Protein AF-A0A2T5EJW9-F1 (afdb_monomer_lite)

pLDDT: mean 91.22, std 13.28, range [33.03, 98.19]

Organism: Vibrio splendidus (NCBI:txid29497)

Secondary structure (DSSP, 8-state):
-------HHHHHHHHHHHHHHBS--TT-SSHHHHHHHHHHHHHHTPPPS--BPTT-TTS-HHHHHHHHHHHHHHHHHHHHHHHHHHHHHHHHHHHTT-S-S-GGG--HHHHHHHHHHHHHHHT--

Structure (mmCIF, N/CA/C/O backbone):
data_AF-A0A2T5EJW9-F1
#
_entry.id   AF-A0A2T5EJW9-F1
#
loop_
_atom_site.group_PDB
_atom_site.id
_atom_site.type_symbol
_atom_site.label_atom_id
_atom_site.label_alt_id
_atom_site.label_comp_id
_atom_site.label_asym_id
_atom_site.label_entity_id
_atom_site.label_seq_id
_atom_site.pdbx_PDB_ins_code
_atom_site.Cartn_x
_atom_site.Cartn_y
_atom_site.Cartn_z
_atom_site.occupancy
_atom_site.B_iso_or_equiv
_atom_site.auth_seq_id
_atom_site.auth_comp_id
_atom_site.auth_asym_id
_atom_site.auth_atom_id
_atom_site.pdbx_PDB_model_num
ATOM 1 N N . MET A 1 1 ? -15.531 20.190 6.298 1.00 39.72 1 MET A N 1
ATOM 2 C CA . MET A 1 1 ? -14.429 19.210 6.325 1.00 39.72 1 MET A CA 1
ATOM 3 C C . MET A 1 1 ? -13.573 19.463 5.103 1.00 39.72 1 MET A C 1
ATOM 5 O O . MET A 1 1 ? -14.086 19.384 3.995 1.00 39.72 1 MET A O 1
ATOM 9 N N . SER A 1 2 ? -12.333 19.908 5.295 1.00 33.03 2 SER A N 1
ATOM 10 C CA . SER A 1 2 ? -11.392 20.079 4.189 1.00 33.03 2 SER A CA 1
ATOM 11 C C . SER A 1 2 ? -10.862 18.695 3.839 1.00 33.03 2 SER A C 1
ATOM 13 O O . SER A 1 2 ? -10.143 18.120 4.647 1.00 33.03 2 SER A O 1
ATOM 15 N N . LEU A 1 3 ? -11.242 18.155 2.680 1.00 44.16 3 LEU A N 1
ATOM 16 C CA . LEU A 1 3 ? -10.608 16.972 2.099 1.00 44.16 3 LEU A CA 1
ATOM 17 C C . LEU A 1 3 ? -9.167 17.359 1.751 1.00 44.16 3 LEU A C 1
ATOM 19 O O . LEU A 1 3 ? -8.885 17.834 0.654 1.00 44.16 3 LEU A O 1
ATOM 23 N N . THR A 1 4 ? -8.247 17.230 2.703 1.00 50.34 4 THR A N 1
ATOM 24 C CA . THR A 1 4 ? -6.830 17.084 2.381 1.00 50.34 4 THR A CA 1
ATOM 25 C C . THR A 1 4 ? -6.716 15.816 1.550 1.00 50.34 4 THR A C 1
ATOM 27 O O . THR A 1 4 ? -6.678 14.722 2.099 1.00 50.34 4 THR A O 1
ATOM 30 N N . THR A 1 5 ? -6.750 15.945 0.222 1.00 57.88 5 THR A N 1
ATOM 31 C CA . THR A 1 5 ? -6.492 14.838 -0.703 1.00 57.88 5 THR A CA 1
ATOM 32 C C . THR A 1 5 ? -5.111 14.284 -0.389 1.00 57.88 5 THR A C 1
ATOM 34 O O . THR A 1 5 ? -4.105 14.894 -0.763 1.00 57.88 5 THR A O 1
ATOM 37 N N . LYS A 1 6 ? -5.060 13.163 0.339 1.00 67.62 6 LYS A N 1
ATOM 38 C CA . LYS A 1 6 ? -3.811 12.442 0.560 1.00 67.62 6 LYS A CA 1
ATOM 39 C C . LYS A 1 6 ? -3.274 11.970 -0.798 1.00 67.62 6 LYS A C 1
ATOM 41 O O . LYS A 1 6 ? -4.061 11.683 -1.707 1.00 67.62 6 LYS A O 1
ATOM 46 N N . PRO A 1 7 ? -1.947 11.922 -0.987 1.00 85.12 7 PRO A N 1
ATOM 47 C CA . PRO A 1 7 ? -1.355 11.357 -2.191 1.00 85.12 7 PRO A CA 1
ATOM 48 C C . PRO A 1 7 ? -1.906 9.954 -2.471 1.00 85.12 7 PRO A C 1
ATOM 50 O O . PRO A 1 7 ? -1.999 9.129 -1.567 1.00 85.12 7 PRO A O 1
ATOM 53 N N . LYS A 1 8 ? -2.216 9.642 -3.735 1.00 91.62 8 LYS A N 1
ATOM 54 C CA . LYS A 1 8 ? -2.866 8.367 -4.094 1.00 91.62 8 LYS A CA 1
ATOM 55 C C . LYS A 1 8 ? -2.076 7.122 -3.667 1.00 91.62 8 LYS A C 1
ATOM 57 O O . LYS A 1 8 ? -2.670 6.098 -3.359 1.00 91.62 8 LYS A O 1
ATOM 62 N N . LEU A 1 9 ? -0.744 7.206 -3.634 1.00 94.00 9 LEU A N 1
ATOM 63 C CA . LEU A 1 9 ? 0.114 6.116 -3.151 1.00 94.00 9 LEU A CA 1
ATOM 64 C C . LEU A 1 9 ? -0.060 5.850 -1.658 1.00 94.00 9 LEU A C 1
ATOM 66 O O . LEU A 1 9 ? -0.003 4.701 -1.242 1.00 94.00 9 LEU A O 1
ATOM 70 N N . GLU A 1 10 ? -0.262 6.904 -0.872 1.00 95.44 10 GLU A N 1
ATOM 71 C CA . GLU A 1 10 ? -0.511 6.787 0.560 1.00 95.44 10 GLU A CA 1
ATOM 72 C C . GLU A 1 10 ? -1.876 6.138 0.789 1.00 95.44 10 GLU A C 1
ATOM 74 O O . GLU A 1 10 ? -1.962 5.137 1.488 1.00 95.44 10 GLU A O 1
ATOM 79 N N . GLU A 1 11 ? -2.914 6.612 0.092 1.00 95.81 11 GLU A N 1
ATOM 80 C CA . GLU A 1 11 ? -4.251 6.005 0.123 1.00 95.81 11 GLU A CA 1
ATOM 81 C C . GLU A 1 11 ? -4.209 4.501 -0.204 1.00 95.81 11 GLU A C 1
ATOM 83 O O . GLU A 1 11 ? -4.794 3.695 0.514 1.00 95.81 11 GLU A O 1
ATOM 88 N N . LEU A 1 12 ? -3.475 4.108 -1.254 1.00 96.62 12 LEU A N 1
ATOM 89 C CA . LEU A 1 12 ? -3.308 2.703 -1.639 1.00 96.62 12 LEU A CA 1
ATOM 90 C C . LEU A 1 12 ? -2.563 1.885 -0.579 1.00 96.62 12 LEU A C 1
ATOM 92 O O . LEU A 1 12 ? -2.946 0.747 -0.318 1.00 96.62 12 LEU A O 1
ATOM 96 N N . ALA A 1 13 ? -1.508 2.446 0.013 1.00 98.12 13 ALA A N 1
ATOM 97 C CA . ALA A 1 13 ? -0.722 1.759 1.030 1.00 98.12 13 ALA A CA 1
ATOM 98 C C . ALA A 1 13 ? -1.550 1.492 2.292 1.00 98.12 13 ALA A C 1
ATOM 100 O O . ALA A 1 13 ? -1.593 0.356 2.760 1.00 98.12 13 ALA A O 1
ATOM 101 N N . TYR A 1 14 ? -2.275 2.503 2.777 1.00 98.19 14 TYR A N 1
ATOM 102 C CA . TYR A 1 14 ? -3.185 2.344 3.909 1.00 98.19 14 TYR A CA 1
ATOM 103 C C . TYR A 1 14 ? -4.332 1.395 3.577 1.00 98.19 14 TYR A C 1
ATOM 105 O O . TYR A 1 14 ? -4.549 0.456 4.326 1.00 98.19 14 TYR A O 1
ATOM 113 N N . ALA A 1 15 ? -5.000 1.54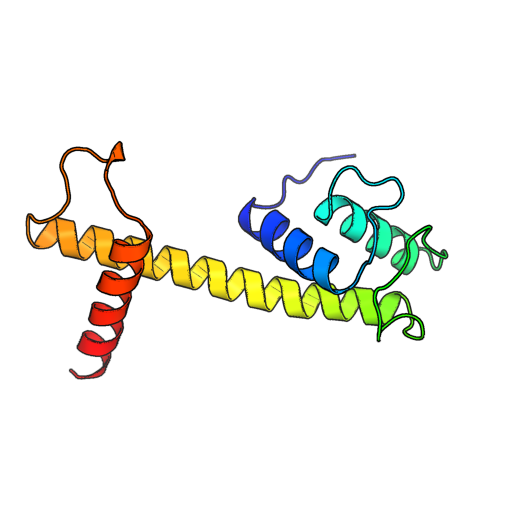5 2.427 1.00 97.69 15 ALA A N 1
ATOM 114 C CA . ALA A 1 15 ? -6.055 0.617 2.014 1.00 97.69 15 ALA A CA 1
ATOM 115 C C . ALA A 1 15 ? -5.579 -0.847 2.023 1.00 97.69 15 ALA A C 1
ATOM 117 O O . ALA A 1 15 ? -6.285 -1.730 2.510 1.00 97.69 15 ALA A O 1
ATOM 118 N N . GLN A 1 16 ? -4.376 -1.101 1.501 1.00 97.75 16 GLN A N 1
ATOM 119 C CA . GLN A 1 16 ? -3.801 -2.440 1.458 1.00 97.75 16 GLN A CA 1
ATOM 120 C C . GLN A 1 16 ? -3.442 -2.962 2.851 1.00 97.75 16 GLN A C 1
ATOM 122 O O . GLN A 1 16 ? -3.708 -4.128 3.132 1.00 97.75 16 GLN A O 1
ATOM 127 N N . ALA A 1 17 ? -2.841 -2.135 3.709 1.00 98.06 17 ALA A N 1
ATOM 128 C CA . ALA A 1 17 ? -2.531 -2.514 5.083 1.00 98.06 17 ALA A CA 1
ATOM 129 C C . ALA A 1 17 ? -3.816 -2.844 5.854 1.00 98.06 17 ALA A C 1
ATOM 131 O O . ALA A 1 17 ? -3.936 -3.915 6.436 1.00 98.06 17 ALA A O 1
ATOM 132 N N . THR A 1 18 ? -4.833 -1.988 5.775 1.00 98.00 18 THR A N 1
ATOM 133 C CA . THR A 1 18 ? -6.115 -2.178 6.466 1.00 98.00 18 THR A CA 1
ATOM 134 C C . THR A 1 18 ? -6.808 -3.478 6.083 1.00 98.00 18 THR A C 1
ATOM 136 O O . THR A 1 18 ? -7.290 -4.186 6.963 1.00 98.00 18 THR A O 1
ATOM 139 N N . ALA A 1 19 ? -6.801 -3.839 4.798 1.00 97.06 19 ALA A N 1
ATOM 140 C CA . ALA A 1 19 ? -7.395 -5.087 4.320 1.00 97.06 19 ALA A CA 1
ATOM 141 C C . ALA A 1 19 ? -6.730 -6.357 4.898 1.00 97.06 19 ALA A C 1
ATOM 143 O O . ALA A 1 19 ? -7.315 -7.436 4.823 1.00 97.06 19 ALA A O 1
ATOM 144 N N . GLN A 1 20 ? -5.519 -6.255 5.463 1.00 96.25 20 GLN A N 1
ATOM 145 C CA . GLN A 1 20 ? -4.844 -7.373 6.138 1.00 96.25 20 GLN A CA 1
ATOM 146 C C . GLN A 1 20 ? -5.288 -7.548 7.594 1.00 96.25 20 GLN A C 1
ATOM 148 O O . GLN A 1 20 ? -5.178 -8.646 8.135 1.00 96.25 20 GLN A O 1
ATOM 153 N N . TYR A 1 21 ? -5.786 -6.482 8.223 1.00 97.12 21 TYR A N 1
ATOM 154 C CA . TYR A 1 21 ? -6.141 -6.468 9.643 1.00 97.12 21 TYR A CA 1
ATOM 155 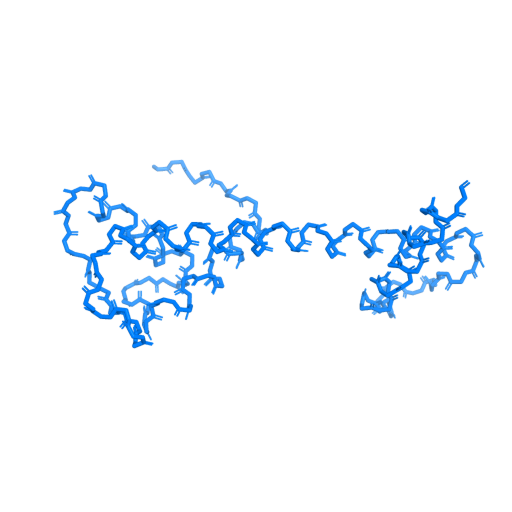C C . TYR A 1 21 ? -7.649 -6.477 9.885 1.00 97.12 21 TYR A C 1
ATOM 157 O O . TYR A 1 21 ? -8.091 -6.975 10.917 1.00 97.12 21 TYR A O 1
ATOM 165 N N . LEU A 1 22 ? -8.446 -5.967 8.944 1.00 96.94 22 LEU A N 1
ATOM 166 C CA . LEU A 1 22 ? -9.903 -5.925 9.037 1.00 96.94 22 LEU A CA 1
ATOM 167 C C . LEU A 1 22 ? -10.549 -6.941 8.096 1.00 96.94 22 LEU A C 1
ATOM 169 O O . LEU A 1 22 ? -10.167 -7.069 6.934 1.00 96.94 22 LEU A O 1
ATOM 173 N N . SER A 1 23 ? -11.555 -7.645 8.603 1.00 95.38 23 SER A N 1
ATOM 174 C CA . SER A 1 23 ? -12.299 -8.666 7.858 1.00 95.38 23 SER A CA 1
ATOM 175 C C . SER A 1 23 ? -13.402 -8.100 6.965 1.00 95.38 23 SER A C 1
ATOM 177 O O . SER A 1 23 ? -13.793 -8.737 5.986 1.00 95.38 23 SER A O 1
ATOM 179 N N . GLU A 1 24 ? -13.864 -6.883 7.250 1.00 93.88 24 GLU A N 1
ATOM 180 C CA . GLU A 1 24 ? -14.927 -6.207 6.513 1.00 93.88 24 GLU A CA 1
ATOM 181 C C . GLU A 1 24 ? -14.775 -4.683 6.555 1.00 93.88 24 GLU A C 1
ATOM 183 O O . GLU A 1 24 ? -14.028 -4.133 7.363 1.00 93.88 24 GLU A O 1
ATOM 188 N N . LEU A 1 25 ? -15.502 -4.002 5.668 1.00 93.25 25 LEU A N 1
ATOM 189 C CA . LEU A 1 25 ? -15.490 -2.542 5.541 1.00 93.25 25 LEU A CA 1
ATOM 190 C C . LEU A 1 25 ? -16.416 -1.824 6.537 1.00 93.25 25 LEU A C 1
ATOM 192 O O . LEU A 1 25 ? -16.346 -0.600 6.652 1.00 93.25 25 LEU A O 1
ATOM 196 N N . GLY A 1 26 ? -17.321 -2.549 7.202 1.00 89.69 26 GLY A N 1
ATOM 197 C CA . GLY A 1 26 ? -18.424 -1.944 7.950 1.00 89.69 26 GLY A CA 1
ATOM 198 C C . GLY A 1 26 ? -19.261 -1.033 7.045 1.00 89.69 26 GLY A C 1
ATOM 199 O O . GLY A 1 26 ? -19.714 -1.445 5.974 1.00 89.69 26 GLY A O 1
ATOM 200 N N . SER A 1 27 ? -19.431 0.229 7.449 1.00 89.38 27 SER A N 1
ATOM 201 C CA . SER A 1 27 ? -20.131 1.258 6.666 1.00 89.38 27 SER A CA 1
ATOM 202 C C . SER A 1 27 ? -19.242 2.053 5.698 1.00 89.38 27 SER A C 1
ATOM 204 O O . SER A 1 27 ? -19.727 3.004 5.087 1.00 89.38 27 SER A O 1
ATOM 206 N N . ALA A 1 28 ? -17.947 1.741 5.591 1.00 92.75 28 ALA A N 1
ATOM 207 C CA . ALA A 1 28 ? -17.020 2.491 4.746 1.00 92.75 28 ALA A CA 1
ATOM 208 C C . ALA A 1 28 ? -17.109 2.085 3.263 1.00 92.75 28 ALA A C 1
ATOM 210 O O . ALA A 1 28 ? -17.315 0.919 2.930 1.00 92.75 28 ALA A O 1
ATOM 211 N N . ASP A 1 29 ? -16.864 3.038 2.356 1.00 92.88 29 ASP A N 1
ATOM 212 C CA . ASP A 1 29 ? -16.893 2.782 0.905 1.00 92.88 29 ASP A CA 1
ATOM 213 C C . ASP A 1 29 ? -15.674 1.981 0.409 1.00 92.88 29 ASP A C 1
ATOM 215 O O . ASP A 1 29 ? -15.724 1.328 -0.635 1.00 92.88 29 ASP A O 1
ATOM 219 N N . ASN A 1 30 ? -14.543 2.072 1.114 1.00 95.44 30 ASN A N 1
ATOM 220 C CA . ASN A 1 30 ? -13.295 1.384 0.782 1.00 95.44 30 ASN A CA 1
ATOM 221 C C . ASN A 1 30 ? -12.381 1.251 2.013 1.00 95.44 30 ASN A C 1
ATOM 223 O O . ASN A 1 30 ? -12.617 1.873 3.048 1.00 95.44 30 ASN A O 1
ATOM 227 N N . TRP A 1 31 ? -11.316 0.453 1.886 1.00 97.50 31 TRP A N 1
ATOM 228 C CA . TRP A 1 31 ? -10.418 0.122 2.998 1.00 97.50 31 TRP A CA 1
ATOM 229 C C . TRP A 1 31 ? -9.670 1.323 3.578 1.00 97.50 31 TRP A C 1
ATOM 231 O O . TRP A 1 31 ? -9.434 1.364 4.779 1.00 97.50 31 TRP A O 1
ATOM 241 N N . PHE A 1 32 ? -9.339 2.323 2.759 1.00 96.69 32 PHE A N 1
ATOM 242 C CA . PHE A 1 32 ? -8.725 3.545 3.270 1.00 96.69 32 PHE A CA 1
ATOM 243 C C . PHE A 1 32 ? -9.705 4.330 4.152 1.00 96.69 32 PHE A C 1
ATOM 245 O O . PHE A 1 32 ? -9.339 4.776 5.234 1.00 96.69 32 PHE A O 1
ATOM 252 N N . MET A 1 33 ? -10.970 4.434 3.741 1.00 96.19 33 MET A N 1
ATOM 253 C CA . MET A 1 33 ? -12.006 5.063 4.564 1.00 96.19 33 MET A CA 1
ATOM 254 C C . MET A 1 33 ? -12.321 4.257 5.831 1.00 96.19 33 MET A C 1
ATOM 256 O O . MET A 1 33 ? -12.597 4.855 6.866 1.00 96.19 33 MET A O 1
ATOM 260 N N . ALA A 1 34 ? -12.242 2.922 5.781 1.00 97.38 34 ALA A N 1
ATOM 261 C CA . ALA A 1 34 ? -12.371 2.081 6.974 1.00 97.38 34 ALA A CA 1
ATOM 262 C C . ALA A 1 34 ? -11.247 2.366 7.987 1.00 97.38 34 ALA A C 1
ATOM 264 O O . ALA A 1 34 ? -11.500 2.424 9.188 1.00 97.38 34 ALA A O 1
ATOM 265 N N . TYR A 1 35 ? -10.025 2.618 7.510 1.00 97.19 35 TYR A N 1
ATOM 266 C CA . TYR A 1 35 ? -8.922 3.067 8.360 1.00 97.19 35 TYR A CA 1
ATOM 267 C C . TYR A 1 35 ? -9.146 4.456 8.950 1.00 97.19 35 TYR A C 1
ATOM 269 O O . TYR A 1 35 ? -8.953 4.638 10.148 1.00 97.19 35 TYR A O 1
ATOM 277 N N . GLU A 1 36 ? -9.571 5.433 8.144 1.00 96.31 36 GLU A N 1
ATOM 278 C CA . GLU A 1 36 ? -9.861 6.776 8.662 1.00 96.31 36 GLU A CA 1
ATOM 279 C C . GLU A 1 36 ? -10.949 6.734 9.746 1.00 96.31 36 GLU A C 1
ATOM 281 O O . GLU A 1 36 ? -10.808 7.392 10.776 1.00 96.31 36 GLU A O 1
ATOM 286 N N . TYR A 1 37 ? -11.977 5.902 9.555 1.00 96.94 37 TYR A N 1
ATOM 287 C CA . TYR A 1 37 ? -13.012 5.662 10.559 1.00 96.94 37 TYR A CA 1
ATOM 288 C C . TYR A 1 37 ? -12.459 4.997 11.829 1.00 96.94 37 TYR A C 1
ATOM 290 O O . TYR A 1 37 ? -12.743 5.461 12.932 1.00 96.94 37 TYR A O 1
ATOM 298 N N . LEU A 1 38 ? -11.623 3.960 11.693 1.00 97.25 38 LEU A N 1
ATOM 299 C CA . LEU A 1 38 ? -10.963 3.311 12.829 1.00 97.25 38 LEU A CA 1
ATOM 300 C C . LEU A 1 38 ? -10.151 4.317 13.659 1.00 97.25 38 LEU A C 1
ATOM 302 O O . LEU A 1 38 ? -10.279 4.344 14.881 1.00 97.25 38 LEU A O 1
ATOM 306 N N . ILE A 1 39 ? -9.348 5.161 13.005 1.00 97.56 39 ILE A N 1
ATOM 307 C CA . ILE A 1 39 ? -8.552 6.196 13.680 1.00 97.56 39 ILE A CA 1
ATOM 308 C C . ILE A 1 39 ? -9.455 7.185 14.415 1.00 97.56 39 ILE A C 1
ATOM 310 O O . ILE A 1 39 ? -9.203 7.484 15.580 1.00 97.56 39 ILE A O 1
ATOM 314 N N . GLU A 1 40 ? -10.537 7.642 13.781 1.00 97.06 40 GLU A N 1
ATOM 315 C CA . GLU A 1 40 ? -11.492 8.552 14.415 1.00 97.06 40 GLU A CA 1
ATOM 316 C C . GLU A 1 40 ? -12.121 7.938 15.681 1.00 97.06 40 GLU A C 1
ATOM 318 O O . GLU A 1 40 ? -12.231 8.619 16.704 1.00 97.06 40 GLU A O 1
ATOM 323 N N . CYS A 1 41 ? -12.498 6.656 15.646 1.00 97.19 41 CYS A N 1
ATOM 324 C CA . CYS A 1 41 ? -13.008 5.939 16.818 1.00 97.19 41 CYS A CA 1
ATOM 325 C C . CYS A 1 41 ? -11.947 5.811 17.920 1.00 97.19 41 CYS A C 1
ATOM 327 O O . CYS A 1 41 ? -12.224 6.134 19.077 1.00 97.19 41 CYS A O 1
ATOM 329 N N . VAL A 1 42 ? -10.716 5.423 17.570 1.00 96.94 42 VAL A N 1
ATOM 330 C CA . VAL A 1 42 ? -9.600 5.290 18.523 1.00 96.94 42 VAL A CA 1
ATOM 331 C C . VAL A 1 42 ? -9.277 6.625 19.201 1.00 96.94 42 VAL A C 1
ATOM 333 O O . VAL A 1 42 ? -9.100 6.666 20.419 1.00 96.94 42 VAL A O 1
ATOM 336 N N . GLU A 1 43 ? -9.251 7.732 18.455 1.00 96.44 43 GLU A N 1
ATOM 337 C CA . GLU A 1 43 ? -9.004 9.076 18.998 1.00 96.44 43 GLU A CA 1
ATOM 338 C C . GLU A 1 43 ? -10.097 9.531 19.976 1.00 96.44 43 GLU A C 1
ATOM 340 O O . GLU A 1 43 ? -9.814 10.243 20.944 1.00 96.44 43 GLU A O 1
ATOM 345 N N . LYS A 1 44 ? -11.344 9.106 19.746 1.00 97.00 44 LYS A N 1
ATOM 346 C CA . LYS A 1 44 ? -12.491 9.403 20.617 1.00 97.00 44 LYS A CA 1
ATOM 347 C C . LYS A 1 44 ? -12.654 8.420 21.777 1.00 97.00 44 LYS A C 1
ATOM 349 O O . LYS A 1 44 ? -13.420 8.708 22.697 1.00 97.00 44 LYS A O 1
ATOM 354 N N . GLY A 1 45 ? -11.946 7.291 21.758 1.00 95.75 45 GLY A N 1
ATOM 355 C CA . GLY A 1 45 ? -12.157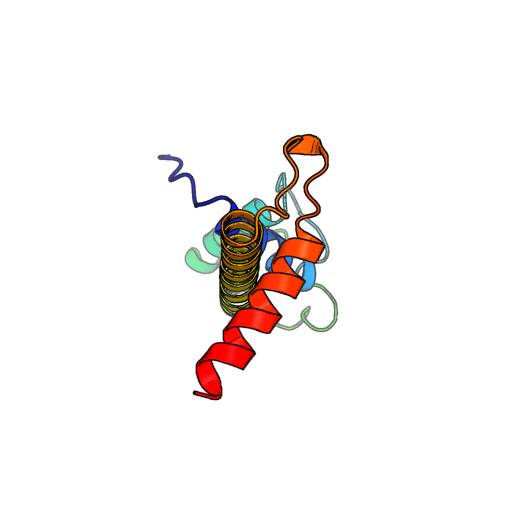 6.190 22.699 1.00 95.75 45 GLY A CA 1
ATOM 356 C C . GLY A 1 45 ? -13.503 5.485 22.498 1.00 95.75 45 GLY A C 1
ATOM 357 O O . GLY A 1 45 ? -14.118 5.051 23.471 1.00 95.75 45 GLY A O 1
ATOM 358 N N . GLU A 1 46 ? -13.981 5.430 21.255 1.00 95.88 46 GLU A N 1
ATOM 359 C CA . GLU A 1 46 ? -15.217 4.760 20.847 1.00 95.88 46 GLU A CA 1
ATOM 360 C C . GLU A 1 46 ? -14.911 3.379 20.253 1.00 95.88 46 GLU A C 1
ATOM 362 O O . GLU A 1 46 ? -13.878 3.185 19.611 1.00 95.88 46 GLU A O 1
ATOM 367 N N . GLU A 1 47 ? -15.828 2.430 20.444 1.00 94.62 47 GLU A N 1
ATOM 368 C CA . GLU A 1 47 ? -15.753 1.116 19.800 1.00 94.62 47 GLU A CA 1
ATOM 369 C C . GLU A 1 47 ? -16.187 1.253 18.329 1.00 94.62 47 GLU A C 1
ATOM 371 O O . GLU A 1 47 ? -17.331 1.658 18.082 1.00 94.62 47 GLU A O 1
ATOM 376 N N . PRO A 1 48 ? -15.314 0.960 17.349 1.00 94.62 48 PRO A N 1
ATOM 377 C CA . PRO A 1 48 ? -15.685 1.005 15.942 1.00 94.62 48 PRO A CA 1
ATOM 378 C C . PRO A 1 48 ? -16.632 -0.148 15.586 1.00 94.62 48 PRO A C 1
ATOM 380 O O . PRO A 1 48 ? -16.463 -1.273 16.052 1.00 94.62 48 PRO A O 1
ATOM 383 N N . ASP A 1 49 ? -17.590 0.106 14.690 1.00 94.38 49 ASP A N 1
ATOM 384 C CA . ASP A 1 49 ? -18.409 -0.946 14.063 1.00 94.38 49 ASP A CA 1
ATOM 385 C C . ASP A 1 49 ? -17.613 -1.638 12.941 1.00 94.38 49 ASP A C 1
ATOM 387 O O . ASP A 1 49 ? -17.872 -1.469 11.747 1.00 94.38 49 ASP A O 1
ATOM 391 N N . LEU A 1 50 ? -16.541 -2.323 13.341 1.00 95.62 50 LEU A N 1
ATOM 392 C CA . LEU A 1 50 ? -15.598 -3.034 12.484 1.00 95.62 50 LEU A CA 1
ATOM 393 C C . LEU A 1 50 ? -15.245 -4.381 13.117 1.00 95.62 50 LEU A C 1
ATOM 395 O O . LEU A 1 50 ? -15.261 -4.541 14.335 1.00 95.62 50 LEU A O 1
ATOM 399 N N . THR A 1 51 ? -14.838 -5.335 12.283 1.00 96.31 51 THR A N 1
ATOM 400 C CA . THR A 1 51 ? -14.418 -6.664 12.738 1.00 96.31 51 THR A CA 1
ATOM 401 C C . THR A 1 51 ? -12.985 -6.945 12.292 1.00 96.31 51 THR A C 1
ATOM 403 O O . THR A 1 51 ? -12.696 -6.969 11.092 1.00 96.31 51 THR A O 1
ATOM 406 N N . ALA A 1 52 ? -12.078 -7.190 13.239 1.00 95.94 52 ALA A N 1
ATOM 407 C CA . ALA A 1 52 ? -10.697 -7.576 12.945 1.00 95.94 52 ALA A CA 1
ATOM 408 C C . ALA A 1 52 ? -10.604 -9.017 12.396 1.00 95.94 52 ALA A C 1
ATOM 410 O O . ALA A 1 52 ? -11.429 -9.870 12.719 1.00 95.94 52 ALA A O 1
ATOM 411 N N . TRP A 1 53 ? -9.604 -9.294 11.556 1.00 93.75 53 TRP A N 1
ATOM 412 C CA . TRP A 1 53 ? -9.280 -10.643 11.064 1.00 93.75 53 TRP A CA 1
ATOM 413 C C . TRP A 1 53 ? -8.639 -11.517 12.148 1.00 93.75 53 TRP A C 1
ATOM 415 O O . TRP A 1 53 ? -7.916 -10.999 12.995 1.00 93.75 53 TRP A O 1
ATOM 425 N N . GLN A 1 54 ? -8.756 -12.848 12.031 1.00 91.69 54 GLN A N 1
ATOM 426 C CA . GLN A 1 54 ? -7.878 -13.778 12.764 1.00 91.69 54 GLN A CA 1
ATOM 427 C C . GLN A 1 54 ? -6.431 -13.557 12.310 1.00 91.69 54 GLN A C 1
ATOM 429 O O . GLN A 1 54 ? -6.192 -13.537 11.099 1.00 91.69 54 GLN A O 1
ATOM 434 N N . PRO A 1 55 ? -5.445 -13.459 13.226 1.00 93.94 55 PRO A N 1
ATOM 435 C CA . PRO A 1 55 ? -5.501 -13.747 14.672 1.00 93.94 55 PRO A CA 1
ATOM 436 C C . PRO A 1 55 ? -5.613 -12.499 15.585 1.00 93.94 55 PRO A C 1
ATOM 438 O O . PRO A 1 55 ? -5.122 -12.511 16.718 1.00 93.94 55 PRO A O 1
ATOM 441 N N . PHE A 1 56 ? -6.161 -11.394 15.085 1.00 94.81 56 PHE A N 1
ATOM 442 C CA . PHE A 1 56 ? -6.129 -10.073 15.718 1.00 94.81 56 PHE A CA 1
ATOM 443 C C . PHE A 1 56 ? -7.407 -9.709 16.496 1.00 94.81 56 PHE A C 1
ATOM 445 O O . PHE A 1 56 ? -7.481 -8.618 17.042 1.00 94.81 56 PHE A O 1
ATOM 452 N N . GLU A 1 57 ? -8.404 -10.590 16.618 1.00 94.62 57 GLU A N 1
ATOM 453 C CA . GLU A 1 57 ? -9.709 -10.276 17.246 1.00 94.62 57 GLU A CA 1
ATOM 454 C C 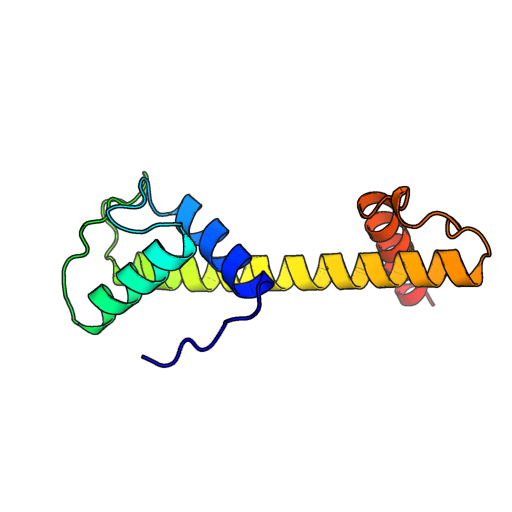. GLU A 1 57 ? -9.636 -9.922 18.724 1.00 94.62 57 GLU A C 1
ATOM 456 O O . GLU A 1 57 ? -10.593 -9.410 19.295 1.00 94.62 57 GLU A O 1
ATOM 461 N N . HIS A 1 58 ? -8.531 -10.273 19.369 1.00 94.69 58 HIS A N 1
ATOM 462 C CA . HIS A 1 58 ? -8.301 -9.987 20.780 1.00 94.69 58 HIS A CA 1
ATOM 463 C C . HIS A 1 58 ? -7.369 -8.796 20.993 1.00 94.69 58 HIS A C 1
ATOM 465 O O . HIS A 1 58 ? -6.985 -8.531 22.129 1.00 94.69 58 HIS A O 1
ATOM 471 N N . TRP A 1 59 ? -6.942 -8.136 19.918 1.00 97.25 59 TRP A N 1
ATOM 472 C CA . TRP A 1 59 ? -6.093 -6.959 20.009 1.00 97.25 59 TRP A CA 1
ATOM 473 C C . TRP A 1 59 ? -6.946 -5.730 20.294 1.00 97.25 59 TRP A C 1
ATOM 475 O O . TRP A 1 59 ? -8.081 -5.627 19.833 1.00 97.25 59 TRP A O 1
ATOM 485 N N . GLU A 1 60 ? -6.379 -4.777 21.028 1.00 97.38 60 GLU A N 1
ATOM 486 C CA . GLU A 1 60 ? -7.008 -3.475 21.201 1.00 97.38 60 GLU A CA 1
ATOM 487 C C . GLU A 1 60 ? -7.024 -2.733 19.858 1.00 97.38 60 GLU A C 1
ATOM 489 O O . GLU A 1 60 ? -6.051 -2.772 19.098 1.00 97.38 60 GLU A O 1
ATOM 494 N N . TRP A 1 61 ? -8.096 -1.990 19.576 1.00 97.50 61 TRP A N 1
ATOM 495 C CA . TRP A 1 61 ? -8.230 -1.240 18.321 1.00 97.50 61 TRP A CA 1
ATOM 496 C C . TRP A 1 61 ? -7.088 -0.262 18.071 1.00 97.50 61 TRP A C 1
ATOM 498 O O . TRP A 1 61 ? -6.683 -0.059 16.928 1.00 97.50 61 TRP A O 1
ATOM 508 N N . LYS A 1 62 ? -6.528 0.299 19.144 1.00 97.75 62 LYS A N 1
ATOM 509 C CA . LYS A 1 62 ? -5.337 1.139 19.065 1.00 97.75 62 LYS A CA 1
ATOM 510 C C . LYS A 1 62 ? -4.118 0.364 18.559 1.00 97.75 62 LYS A C 1
ATOM 512 O O . LYS A 1 62 ? -3.417 0.862 17.688 1.00 97.75 62 LYS A O 1
ATOM 517 N N . ASP A 1 63 ? -3.893 -0.849 19.058 1.00 97.94 63 ASP A N 1
ATOM 518 C CA . ASP A 1 63 ? -2.767 -1.677 18.619 1.00 97.94 63 ASP A CA 1
ATOM 519 C C . ASP A 1 63 ? -2.939 -2.094 17.151 1.00 97.94 63 ASP A C 1
ATOM 521 O O . ASP A 1 63 ? -1.969 -2.130 16.395 1.00 97.94 63 ASP A O 1
ATOM 525 N N . ILE A 1 64 ? -4.176 -2.374 16.726 1.00 97.69 64 ILE A N 1
ATOM 526 C CA . ILE A 1 64 ? -4.503 -2.649 15.319 1.00 97.69 64 ILE A CA 1
ATOM 527 C C . ILE A 1 64 ? -4.219 -1.418 14.449 1.00 97.69 64 ILE A C 1
ATOM 529 O O . ILE A 1 64 ? -3.576 -1.544 13.409 1.00 97.69 64 ILE A O 1
ATOM 533 N N . ALA A 1 65 ? -4.665 -0.233 14.871 1.00 97.94 65 ALA A N 1
ATOM 534 C CA . ALA A 1 65 ? -4.429 1.014 14.153 1.00 97.94 65 ALA A CA 1
ATOM 535 C C . ALA A 1 65 ? -2.929 1.325 14.010 1.00 97.94 65 ALA A C 1
ATOM 537 O O . ALA A 1 65 ? -2.474 1.599 12.899 1.00 97.94 65 ALA A O 1
ATOM 538 N N . ASP A 1 66 ? -2.161 1.195 15.096 1.00 97.94 66 ASP A N 1
ATOM 539 C CA . ASP A 1 66 ? -0.708 1.399 15.099 1.00 97.94 66 ASP A CA 1
ATOM 540 C C . ASP A 1 66 ? -0.007 0.409 14.144 1.00 97.94 66 ASP A C 1
ATOM 542 O O . ASP A 1 66 ? 0.908 0.782 13.410 1.00 97.94 66 ASP A O 1
ATOM 546 N N . ARG A 1 67 ? -0.470 -0.851 14.068 1.00 97.69 67 ARG A N 1
ATOM 547 C CA . ARG A 1 67 ? 0.064 -1.823 13.097 1.00 97.69 67 ARG A CA 1
ATOM 548 C C . ARG A 1 67 ? -0.281 -1.518 11.655 1.00 97.69 67 ARG A C 1
ATOM 550 O O . ARG A 1 67 ? 0.569 -1.711 10.788 1.00 97.69 67 ARG A O 1
ATOM 557 N N . ILE A 1 68 ? -1.508 -1.081 11.393 1.00 98.06 68 ILE A N 1
ATOM 558 C CA . ILE A 1 68 ? -1.899 -0.658 10.051 1.00 98.06 68 ILE A CA 1
ATOM 559 C C . ILE A 1 68 ? -1.012 0.508 9.607 1.00 98.06 68 ILE A C 1
ATOM 561 O O . ILE A 1 68 ? -0.576 0.512 8.459 1.00 98.06 68 ILE A O 1
ATOM 565 N N . ASP A 1 69 ? -0.712 1.458 10.499 1.00 98.00 69 ASP A N 1
ATOM 566 C CA . ASP A 1 69 ? 0.176 2.583 10.198 1.00 98.00 69 ASP A CA 1
ATOM 567 C C . ASP A 1 69 ? 1.599 2.122 9.855 1.00 98.00 69 ASP A C 1
ATOM 569 O O . ASP A 1 69 ? 2.095 2.435 8.770 1.00 98.00 69 ASP A O 1
ATOM 573 N N . ASP A 1 70 ? 2.216 1.300 10.711 1.00 98.00 70 ASP A N 1
ATOM 574 C CA . ASP A 1 70 ? 3.547 0.722 10.474 1.00 98.00 70 ASP A CA 1
ATOM 575 C C . ASP A 1 70 ? 3.627 -0.002 9.112 1.00 98.00 70 ASP A C 1
ATOM 577 O O . ASP A 1 70 ? 4.544 0.224 8.310 1.00 98.00 70 ASP A O 1
ATOM 581 N N . GLU A 1 71 ? 2.649 -0.867 8.829 1.00 98.00 71 GLU A N 1
ATOM 582 C CA . GLU A 1 71 ? 2.596 -1.661 7.600 1.00 98.00 71 GLU A CA 1
ATOM 583 C C . GLU A 1 71 ? 2.350 -0.772 6.371 1.00 98.00 71 GLU A C 1
ATOM 585 O O . GLU A 1 71 ? 3.007 -0.929 5.338 1.00 98.00 71 GLU A O 1
ATOM 590 N N . ALA A 1 72 ? 1.466 0.223 6.479 1.00 98.19 72 ALA A N 1
ATOM 591 C CA . ALA A 1 72 ? 1.215 1.185 5.412 1.00 98.19 72 ALA A CA 1
ATOM 592 C C . ALA A 1 72 ? 2.472 1.999 5.079 1.00 98.19 72 ALA A C 1
ATOM 594 O O . ALA A 1 72 ? 2.768 2.210 3.901 1.00 98.19 72 ALA A O 1
ATOM 595 N N . GLN A 1 73 ? 3.256 2.416 6.077 1.00 97.88 73 GLN A N 1
ATOM 596 C CA . GLN A 1 73 ? 4.522 3.114 5.838 1.00 97.88 73 GLN A CA 1
ATOM 597 C C . GLN A 1 73 ? 5.543 2.217 5.122 1.00 97.88 73 GLN A C 1
ATOM 599 O O . GLN A 1 73 ? 6.225 2.672 4.195 1.00 97.88 73 GLN A O 1
ATOM 604 N N . SER A 1 74 ? 5.607 0.933 5.487 1.00 98.00 74 SER A N 1
ATOM 605 C CA . SER A 1 74 ? 6.439 -0.065 4.803 1.00 98.00 74 SER A CA 1
ATOM 606 C C . SER A 1 74 ? 6.022 -0.245 3.336 1.00 98.00 74 SER A C 1
ATOM 608 O O . SER A 1 74 ? 6.845 -0.098 2.424 1.00 98.00 74 SER A O 1
ATOM 610 N N . ILE A 1 75 ? 4.725 -0.451 3.080 1.00 98.00 75 ILE A N 1
ATOM 611 C CA . ILE A 1 75 ? 4.163 -0.578 1.727 1.00 98.00 75 ILE A CA 1
ATOM 612 C C . ILE A 1 75 ? 4.416 0.695 0.915 1.00 98.00 75 ILE A C 1
ATOM 614 O O . ILE A 1 75 ? 4.838 0.625 -0.240 1.00 98.00 75 ILE A O 1
ATOM 618 N N . LEU A 1 76 ? 4.206 1.874 1.501 1.00 97.19 76 LEU A N 1
ATOM 619 C CA . LEU A 1 76 ? 4.437 3.152 0.835 1.00 97.19 76 LEU A CA 1
ATOM 620 C C . LEU A 1 76 ? 5.906 3.324 0.434 1.00 97.19 76 LEU A C 1
ATOM 622 O O . LEU A 1 76 ? 6.192 3.823 -0.659 1.00 97.19 76 LEU A O 1
ATOM 626 N N . SER A 1 77 ? 6.836 2.912 1.298 1.00 97.19 77 SER A N 1
ATOM 627 C CA . SER A 1 77 ? 8.270 2.905 0.998 1.00 97.19 77 SER A CA 1
ATOM 628 C C . SER A 1 77 ? 8.580 2.001 -0.197 1.00 97.19 77 SER A C 1
ATOM 630 O O . SER A 1 77 ? 9.211 2.444 -1.162 1.00 97.19 77 SER A O 1
ATOM 632 N N . LEU A 1 78 ? 8.040 0.778 -0.199 1.00 97.25 78 LEU A N 1
ATOM 633 C CA . LEU A 1 78 ? 8.188 -0.167 -1.305 1.00 97.25 78 LEU A CA 1
ATOM 634 C C . LEU A 1 78 ? 7.623 0.392 -2.617 1.00 97.25 78 LEU A C 1
ATOM 636 O O . LEU A 1 78 ? 8.293 0.351 -3.647 1.00 97.25 78 LEU A O 1
ATOM 640 N N . LEU A 1 79 ? 6.419 0.972 -2.597 1.00 96.75 79 LEU A N 1
ATOM 641 C CA . LEU A 1 79 ? 5.806 1.578 -3.782 1.00 96.75 79 LEU A CA 1
ATOM 642 C C . LEU A 1 79 ? 6.671 2.709 -4.354 1.00 96.75 79 LEU A C 1
ATOM 644 O O . LEU A 1 79 ? 6.861 2.798 -5.569 1.00 96.75 79 LEU A O 1
ATOM 648 N N . LYS A 1 80 ? 7.231 3.564 -3.490 1.00 96.44 80 LYS A N 1
ATOM 649 C CA . LYS A 1 80 ? 8.160 4.627 -3.905 1.00 96.44 80 LYS A CA 1
ATOM 650 C C . LYS A 1 80 ? 9.429 4.051 -4.532 1.00 96.44 80 LYS A C 1
ATOM 652 O O . LYS A 1 80 ? 9.882 4.582 -5.546 1.00 96.44 80 LYS A O 1
ATOM 657 N N . GLN A 1 81 ? 9.975 2.971 -3.974 1.00 96.62 81 GLN A N 1
ATOM 658 C CA . GLN A 1 81 ? 11.141 2.289 -4.536 1.00 96.62 81 GLN A CA 1
ATOM 659 C C . GLN A 1 81 ? 10.832 1.695 -5.914 1.00 96.62 81 GLN A C 1
ATOM 661 O O . GLN A 1 81 ? 11.570 1.945 -6.861 1.00 96.62 81 GLN A O 1
ATOM 666 N N . VAL A 1 82 ? 9.706 0.997 -6.071 1.00 97.19 82 VAL A N 1
ATOM 667 C CA . VAL A 1 82 ? 9.278 0.441 -7.365 1.00 97.19 82 VAL A CA 1
ATOM 668 C C . VAL A 1 82 ? 9.140 1.540 -8.423 1.00 97.19 82 VAL A C 1
ATOM 670 O O . VAL A 1 82 ? 9.618 1.384 -9.544 1.00 97.19 82 VAL A O 1
ATOM 673 N N . LEU A 1 83 ? 8.550 2.688 -8.076 1.00 97.00 83 LEU A N 1
ATOM 674 C CA . LEU A 1 83 ? 8.445 3.825 -8.997 1.00 97.00 83 LEU A CA 1
ATOM 675 C C . LEU A 1 83 ? 9.808 4.431 -9.355 1.00 97.00 83 LEU A C 1
ATOM 677 O O . LEU A 1 83 ? 10.008 4.850 -10.498 1.00 97.00 83 LEU A O 1
ATOM 681 N N . LYS A 1 84 ? 10.746 4.472 -8.402 1.00 96.88 84 LYS A N 1
ATOM 682 C CA . LYS A 1 84 ? 12.125 4.914 -8.642 1.00 96.88 84 LYS A CA 1
ATOM 683 C C . LYS A 1 84 ? 12.826 3.986 -9.639 1.00 96.88 84 LYS A C 1
ATOM 685 O O . LYS A 1 84 ? 13.334 4.475 -10.644 1.00 96.88 84 LYS A O 1
ATOM 690 N N . LEU A 1 85 ? 12.761 2.675 -9.415 1.00 97.69 85 LEU A N 1
ATOM 691 C CA . LEU A 1 85 ? 13.335 1.667 -10.308 1.00 97.69 85 LEU A CA 1
ATOM 692 C C . LEU A 1 85 ? 12.714 1.735 -11.706 1.00 97.69 85 LEU A C 1
ATOM 694 O O . LEU A 1 85 ? 13.424 1.770 -12.706 1.00 97.69 85 LEU A O 1
ATOM 698 N N . ALA A 1 86 ? 11.386 1.849 -11.797 1.00 97.38 86 ALA A N 1
ATOM 699 C CA . ALA A 1 86 ? 10.710 2.008 -13.081 1.00 97.38 86 ALA A CA 1
ATOM 700 C C . ALA A 1 86 ? 11.204 3.248 -13.842 1.00 97.38 86 ALA A C 1
ATOM 702 O O . ALA A 1 86 ? 11.468 3.184 -15.042 1.00 97.38 86 ALA A O 1
ATOM 703 N N . LYS A 1 87 ? 11.365 4.382 -13.147 1.00 96.62 87 LYS A N 1
ATOM 704 C CA . LYS A 1 87 ? 11.940 5.598 -13.734 1.00 96.62 87 LYS A CA 1
ATOM 705 C C . LYS A 1 87 ? 13.360 5.345 -14.246 1.00 96.62 87 LYS A C 1
ATOM 707 O O . LYS A 1 87 ? 13.684 5.787 -15.345 1.00 96.62 87 LYS A O 1
ATOM 712 N N . GLU A 1 88 ? 14.202 4.670 -13.472 1.00 96.50 88 GLU A N 1
ATOM 713 C CA . GLU A 1 88 ? 15.584 4.364 -13.858 1.00 96.50 88 GLU A CA 1
ATOM 714 C C . GLU A 1 88 ? 15.647 3.469 -15.099 1.00 96.50 88 GLU A C 1
ATOM 716 O O . GLU A 1 88 ? 16.396 3.779 -16.025 1.00 96.50 88 GLU A O 1
ATOM 721 N N . GLY A 1 89 ? 14.798 2.442 -15.195 1.00 96.50 89 GLY A N 1
ATOM 722 C CA . GLY A 1 89 ? 14.701 1.609 -16.396 1.00 96.50 89 GLY A CA 1
ATOM 723 C C . GLY A 1 89 ? 14.233 2.375 -17.633 1.00 96.50 89 GLY A C 1
ATOM 724 O O . GLY A 1 89 ? 14.767 2.162 -18.723 1.00 96.50 89 GLY A O 1
ATOM 725 N N . ILE A 1 90 ? 13.295 3.318 -17.479 1.00 96.31 90 ILE A N 1
ATOM 726 C CA . ILE A 1 90 ? 12.862 4.201 -18.577 1.00 96.31 90 ILE A CA 1
ATOM 727 C C . ILE A 1 90 ? 14.023 5.083 -19.045 1.00 96.31 90 ILE A C 1
ATOM 729 O O . ILE A 1 90 ? 14.272 5.182 -20.246 1.00 96.31 90 ILE A O 1
ATOM 733 N N . VAL A 1 91 ? 14.747 5.708 -18.111 1.00 95.50 91 VAL A N 1
ATOM 734 C CA . VAL A 1 91 ? 15.903 6.563 -18.425 1.00 95.50 91 VAL A CA 1
ATOM 735 C C . VAL A 1 91 ? 16.995 5.759 -19.124 1.00 95.50 91 VAL A C 1
ATOM 737 O O . VAL A 1 91 ? 17.498 6.191 -20.159 1.00 95.50 91 VAL A O 1
ATOM 740 N N . TYR A 1 92 ? 17.321 4.573 -18.608 1.00 94.50 92 TYR A N 1
ATOM 741 C CA . TYR A 1 92 ? 18.286 3.673 -19.231 1.00 94.50 92 TYR A CA 1
ATOM 742 C C . TYR A 1 92 ? 17.870 3.303 -20.658 1.00 94.50 92 TYR A C 1
ATOM 744 O O . TYR A 1 92 ? 18.671 3.407 -21.588 1.00 94.50 92 TYR A O 1
ATOM 752 N N . SER A 1 93 ? 16.606 2.926 -20.851 1.00 94.69 93 SER A N 1
ATOM 753 C CA . SER A 1 93 ? 16.091 2.548 -22.168 1.00 94.69 93 SER A CA 1
ATOM 754 C C . SER A 1 93 ? 16.145 3.718 -23.154 1.00 94.69 93 SER A C 1
ATOM 756 O O . SER A 1 93 ? 16.457 3.521 -24.326 1.00 94.69 93 SER A O 1
ATOM 758 N N . ALA A 1 94 ? 15.886 4.943 -22.683 1.00 94.19 94 ALA A N 1
ATOM 759 C CA . ALA A 1 94 ? 15.973 6.153 -23.497 1.00 94.19 94 ALA A CA 1
ATOM 760 C C . ALA A 1 94 ? 17.414 6.474 -23.920 1.00 94.19 94 ALA A C 1
ATOM 762 O O . ALA A 1 94 ? 17.642 6.818 -25.072 1.00 94.19 94 ALA A O 1
ATOM 763 N N . ILE A 1 95 ? 18.389 6.338 -23.014 1.00 94.38 95 ILE A N 1
ATOM 764 C CA . ILE A 1 95 ? 19.813 6.575 -23.313 1.00 94.38 95 ILE A CA 1
ATOM 765 C C . ILE A 1 95 ? 20.345 5.572 -24.346 1.00 94.38 95 ILE A C 1
ATOM 767 O O . ILE A 1 95 ? 21.201 5.921 -25.154 1.00 94.38 95 ILE A O 1
ATOM 771 N N . ASN A 1 96 ? 19.842 4.336 -24.323 1.00 93.50 96 ASN A N 1
ATOM 772 C CA . ASN A 1 96 ? 20.292 3.254 -25.199 1.00 93.50 96 ASN A CA 1
ATOM 773 C C . ASN A 1 96 ? 19.427 3.077 -26.462 1.00 93.50 96 ASN A C 1
ATOM 775 O O . ASN A 1 96 ? 19.536 2.042 -27.113 1.00 93.50 96 ASN A O 1
ATOM 779 N N . ASP A 1 97 ? 18.542 4.027 -26.789 1.00 92.31 97 ASP A N 1
ATOM 780 C CA . ASP A 1 97 ? 17.627 3.961 -27.944 1.00 92.31 97 ASP A CA 1
ATOM 781 C C . ASP A 1 97 ? 16.762 2.677 -27.998 1.00 92.31 97 ASP A C 1
ATOM 783 O O . ASP A 1 97 ? 16.373 2.197 -29.063 1.00 92.31 97 ASP A O 1
ATOM 787 N N . THR A 1 98 ? 16.437 2.109 -26.832 1.00 93.12 98 THR A N 1
ATOM 788 C CA . THR A 1 98 ? 15.606 0.894 -26.690 1.00 93.12 98 THR A CA 1
ATOM 789 C C . THR A 1 98 ? 14.218 1.173 -26.114 1.00 93.12 98 THR A C 1
ATOM 791 O O . THR A 1 98 ? 13.381 0.271 -26.057 1.00 93.12 98 THR A O 1
ATOM 794 N N . LEU A 1 99 ? 13.939 2.416 -25.703 1.00 93.50 99 LEU A N 1
ATOM 795 C CA . LEU A 1 99 ? 12.610 2.811 -25.243 1.00 93.50 99 LEU A CA 1
ATOM 796 C C . LEU A 1 99 ? 11.610 2.754 -26.408 1.00 93.50 99 LEU A C 1
ATOM 798 O O . LEU A 1 99 ? 11.831 3.348 -27.463 1.00 93.50 99 LEU A O 1
ATOM 802 N N . THR A 1 100 ? 10.492 2.053 -26.209 1.00 90.00 100 THR A N 1
ATOM 803 C CA . THR A 1 100 ? 9.412 1.988 -27.205 1.00 90.00 100 THR A CA 1
ATOM 804 C C . THR A 1 100 ? 8.899 3.386 -27.562 1.00 90.00 100 THR A C 1
ATOM 806 O O . THR A 1 100 ? 8.693 4.227 -26.689 1.00 90.00 100 THR A O 1
ATOM 809 N N . MET A 1 101 ? 8.641 3.625 -28.850 1.00 89.88 101 MET A N 1
ATOM 810 C CA . MET A 1 101 ? 7.991 4.860 -29.308 1.00 89.88 101 MET A CA 1
ATOM 811 C C . MET A 1 101 ? 6.484 4.871 -29.008 1.00 89.88 101 MET A C 1
ATOM 813 O O . MET A 1 101 ? 5.888 5.942 -28.912 1.00 89.88 101 MET A O 1
ATOM 817 N N . ASP A 1 102 ? 5.861 3.696 -28.855 1.00 93.75 102 ASP A N 1
ATOM 818 C CA . ASP A 1 102 ? 4.471 3.570 -28.409 1.00 93.75 102 ASP A CA 1
ATOM 819 C C . ASP A 1 102 ? 4.431 3.334 -26.896 1.00 93.75 102 ASP A C 1
ATOM 821 O O . ASP A 1 102 ? 4.644 2.216 -26.416 1.00 93.75 102 ASP A O 1
ATOM 825 N N . MET A 1 103 ? 4.144 4.398 -26.143 1.00 90.50 103 MET A N 1
ATOM 826 C CA . MET A 1 103 ? 4.084 4.365 -24.678 1.00 90.50 103 MET A CA 1
ATOM 827 C C . MET A 1 103 ? 2.914 3.528 -24.139 1.00 90.50 103 MET A C 1
ATOM 829 O O . MET A 1 103 ? 2.943 3.151 -22.971 1.00 90.50 103 MET A O 1
ATOM 833 N N . ASN A 1 104 ? 1.919 3.172 -24.964 1.00 92.69 104 ASN A N 1
ATOM 834 C CA . ASN A 1 104 ? 0.855 2.249 -24.546 1.00 92.69 104 ASN A CA 1
ATOM 835 C C . ASN A 1 104 ? 1.345 0.796 -24.449 1.00 92.69 104 ASN A C 1
ATOM 837 O O . ASN A 1 104 ? 0.706 -0.020 -23.792 1.00 92.69 104 ASN A O 1
ATOM 841 N N . GLN A 1 105 ? 2.468 0.472 -25.100 1.00 92.00 105 GLN A N 1
ATOM 842 C CA . GLN A 1 105 ? 3.106 -0.849 -25.062 1.00 92.00 105 GLN A CA 1
ATOM 843 C C . GLN A 1 105 ? 4.251 -0.915 -24.040 1.00 92.00 105 GLN A C 1
ATOM 845 O O . GLN A 1 105 ? 4.953 -1.923 -23.958 1.00 92.00 105 GLN A O 1
ATOM 850 N N . LEU A 1 106 ? 4.482 0.158 -23.273 1.00 94.00 106 LEU A N 1
ATOM 851 C CA . LEU A 1 106 ? 5.553 0.197 -22.284 1.00 94.00 106 LEU A CA 1
ATOM 852 C C . LEU A 1 106 ? 5.241 -0.756 -21.119 1.00 94.00 106 LEU A C 1
ATOM 854 O O . LEU A 1 106 ? 4.318 -0.533 -20.336 1.00 94.00 106 LEU A O 1
ATOM 858 N N . CYS A 1 107 ? 6.049 -1.805 -20.972 1.00 94.81 107 CYS A N 1
ATOM 859 C CA . CYS A 1 107 ? 5.935 -2.741 -19.857 1.00 94.81 107 CYS A CA 1
ATOM 860 C C . CYS A 1 107 ? 6.613 -2.178 -18.599 1.00 94.81 107 CYS A C 1
ATOM 862 O O . CYS A 1 107 ? 7.837 -2.226 -18.467 1.00 94.81 107 CYS A O 1
ATOM 864 N N . MET A 1 108 ? 5.822 -1.676 -17.646 1.00 95.88 108 MET A N 1
ATOM 865 C CA . MET A 1 108 ? 6.348 -1.100 -16.399 1.00 95.88 108 MET A CA 1
ATOM 866 C C . MET A 1 108 ? 7.105 -2.114 -15.535 1.00 95.88 108 MET A C 1
ATOM 868 O O . MET A 1 108 ? 8.093 -1.741 -14.911 1.00 95.88 108 MET A O 1
ATOM 872 N N . GLN A 1 109 ? 6.704 -3.389 -15.534 1.00 96.75 109 GLN A N 1
ATOM 873 C CA . GLN A 1 109 ? 7.446 -4.434 -14.821 1.00 96.75 109 GLN A CA 1
ATOM 874 C C . GLN A 1 109 ? 8.868 -4.574 -15.379 1.00 96.75 109 GLN A C 1
ATOM 876 O O . GLN A 1 109 ? 9.832 -4.544 -14.620 1.00 96.75 109 GLN A O 1
ATOM 881 N N . SER A 1 110 ? 9.012 -4.643 -16.704 1.00 95.25 110 SER A N 1
ATOM 882 C CA . SER A 1 110 ? 10.330 -4.714 -17.341 1.00 95.25 110 SER A CA 1
ATOM 883 C C . SER A 1 110 ? 11.174 -3.468 -17.059 1.00 95.25 110 SER A C 1
ATOM 885 O O . SER A 1 110 ? 12.387 -3.575 -16.919 1.00 95.25 110 SER A O 1
ATOM 887 N N . MET A 1 111 ? 10.557 -2.286 -16.926 1.00 97.12 111 MET A N 1
ATOM 888 C CA . MET A 1 111 ? 11.280 -1.069 -16.531 1.00 97.12 111 MET A CA 1
ATOM 889 C C . MET A 1 111 ? 11.800 -1.147 -15.091 1.00 97.12 111 MET A C 1
ATOM 891 O O . MET A 1 111 ? 12.913 -0.706 -14.827 1.00 97.12 111 MET A O 1
ATOM 895 N N . VAL A 1 112 ? 11.038 -1.732 -14.164 1.00 97.56 112 VAL A N 1
ATOM 896 C CA . VAL A 1 112 ? 11.506 -1.969 -12.788 1.00 97.56 112 VAL A CA 1
ATOM 897 C C . VAL A 1 112 ? 12.704 -2.918 -12.782 1.00 97.56 112 VAL A C 1
ATOM 899 O O . VAL A 1 112 ? 13.710 -2.621 -12.143 1.00 97.56 112 VAL A O 1
ATOM 902 N N . GLU A 1 113 ? 12.624 -4.025 -13.526 1.00 96.50 113 GLU A N 1
ATOM 903 C CA . GLU A 1 113 ? 13.711 -5.007 -13.638 1.00 96.5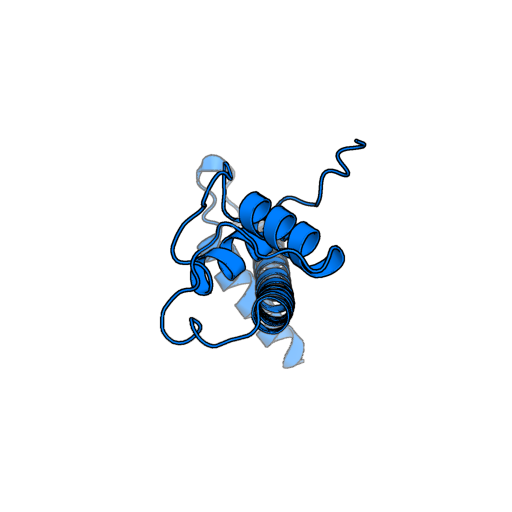0 113 GLU A CA 1
ATOM 904 C C . GLU A 1 113 ? 14.985 -4.378 -14.227 1.00 96.50 113 GLU A C 1
ATOM 906 O O . GLU A 1 113 ? 16.074 -4.556 -13.681 1.00 96.50 113 GLU A O 1
ATOM 911 N N . LEU A 1 114 ? 14.853 -3.574 -15.289 1.00 95.69 114 LEU A N 1
ATOM 912 C CA . LEU A 1 114 ? 15.985 -2.864 -15.889 1.00 95.69 114 LEU A CA 1
ATOM 913 C C . LEU A 1 114 ? 16.595 -1.831 -14.939 1.00 95.69 114 LEU A C 1
ATOM 915 O O . LEU A 1 114 ? 17.820 -1.761 -14.844 1.00 95.69 114 LEU A O 1
ATOM 919 N N . GLY A 1 115 ? 15.771 -1.051 -14.232 1.00 95.50 115 GLY A N 1
ATOM 920 C CA . GLY A 1 115 ? 16.248 -0.095 -13.230 1.00 95.50 115 GLY A CA 1
ATOM 921 C C . GLY A 1 115 ? 17.032 -0.774 -12.109 1.00 95.50 115 GLY A C 1
ATOM 922 O O . GLY A 1 115 ? 18.127 -0.332 -11.771 1.00 95.50 115 GLY A O 1
ATOM 923 N N . ALA A 1 116 ? 16.546 -1.917 -11.618 1.00 94.00 116 ALA A N 1
ATOM 924 C CA . ALA A 1 116 ? 17.226 -2.684 -10.574 1.00 94.00 116 ALA A CA 1
ATOM 925 C C . ALA A 1 116 ? 18.614 -3.182 -11.013 1.00 94.00 116 ALA A C 1
ATOM 927 O O . ALA A 1 116 ? 19.557 -3.160 -10.224 1.00 94.00 116 ALA A O 1
ATOM 928 N N . CYS A 1 117 ? 18.783 -3.577 -12.281 1.00 90.62 117 CYS A N 1
ATOM 929 C CA . CYS A 1 117 ? 20.102 -3.933 -12.811 1.00 90.62 117 CYS A CA 1
ATOM 930 C C . CYS A 1 117 ? 21.085 -2.744 -12.832 1.00 90.62 117 CYS A C 1
ATOM 932 O O . CYS A 1 117 ? 22.297 -2.960 -12.746 1.00 90.62 117 CYS A O 1
ATOM 934 N N . GLN A 1 118 ? 20.593 -1.503 -12.935 1.00 80.50 118 GLN A N 1
ATOM 935 C CA . GLN A 1 118 ? 21.440 -0.305 -12.913 1.00 80.50 118 GLN A CA 1
ATOM 936 C C . GLN A 1 118 ? 21.878 0.074 -11.495 1.00 80.50 118 GLN A C 1
ATOM 938 O O . GLN A 1 118 ? 23.035 0.448 -11.317 1.00 80.50 118 GLN A O 1
ATOM 943 N N . GLU A 1 119 ? 21.011 -0.063 -10.483 1.00 68.56 119 GLU A N 1
ATOM 944 C CA . GLU A 1 119 ? 21.404 0.176 -9.083 1.00 68.56 119 GLU A CA 1
ATOM 945 C C . GLU A 1 119 ? 22.575 -0.731 -8.671 1.00 68.56 119 GLU A C 1
ATOM 947 O O . GLU A 1 119 ? 23.586 -0.238 -8.179 1.00 68.56 119 GLU A O 1
ATOM 952 N N . VAL A 1 120 ? 22.505 -2.032 -8.982 1.00 65.56 120 VAL A N 1
ATOM 953 C CA . VAL A 1 120 ? 23.578 -2.998 -8.667 1.00 65.56 120 VAL A CA 1
ATOM 954 C C . VAL A 1 120 ? 24.890 -2.687 -9.399 1.00 65.56 120 VAL A C 1
ATOM 956 O O . VAL A 1 120 ? 25.969 -2.909 -8.854 1.00 65.56 12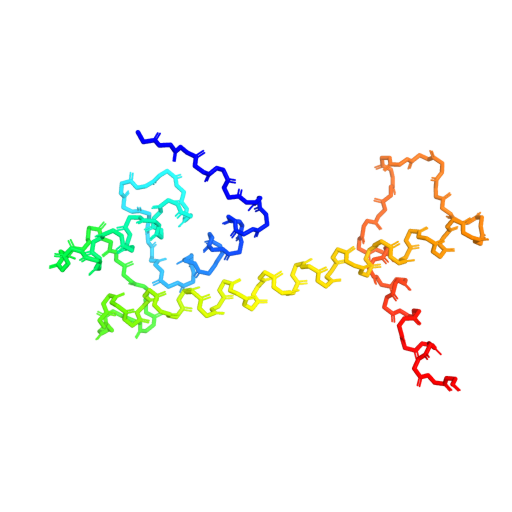0 VAL A O 1
ATOM 959 N N . SER A 1 121 ? 24.820 -2.176 -10.631 1.00 62.25 121 SER A N 1
ATOM 960 C CA . SER A 1 121 ? 26.021 -1.860 -11.417 1.00 62.25 121 SER A CA 1
ATOM 961 C C . SER A 1 121 ? 26.757 -0.631 -10.872 1.00 62.25 121 SER A C 1
ATOM 963 O O . SER A 1 121 ? 27.982 -0.614 -10.864 1.00 62.25 121 SER A O 1
ATOM 965 N N . ASN A 1 122 ? 26.020 0.361 -10.361 1.00 59.91 122 ASN A N 1
ATOM 966 C CA . ASN A 1 122 ? 26.588 1.598 -9.817 1.00 59.91 122 ASN A CA 1
ATOM 967 C C . ASN A 1 122 ? 27.174 1.433 -8.403 1.00 59.91 122 ASN A C 1
ATOM 969 O O . ASN A 1 122 ? 27.965 2.266 -7.975 1.00 59.91 122 ASN A O 1
ATOM 973 N N . GLU A 1 123 ? 26.787 0.390 -7.662 1.00 59.31 123 GLU A N 1
ATOM 974 C CA . GLU A 1 123 ? 27.364 0.061 -6.347 1.00 59.31 123 GLU A CA 1
ATOM 975 C C . GLU A 1 123 ? 28.670 -0.753 -6.441 1.00 59.31 123 GLU A C 1
ATOM 977 O O . GLU A 1 123 ? 29.360 -0.935 -5.436 1.00 59.31 123 GLU A O 1
ATOM 982 N N . ALA A 1 124 ? 29.006 -1.261 -7.631 1.00 53.25 124 ALA A N 1
ATOM 983 C CA . ALA A 1 124 ? 30.195 -2.074 -7.892 1.00 53.25 124 ALA A CA 1
ATOM 984 C C . ALA A 1 124 ? 31.379 -1.285 -8.499 1.00 53.25 124 ALA A C 1
ATOM 986 O O . ALA A 1 124 ? 32.444 -1.876 -8.710 1.00 53.25 124 ALA A O 1
ATOM 987 N N . GLU A 1 125 ? 31.198 0.013 -8.771 1.00 45.31 125 GLU A N 1
ATOM 988 C CA . GLU A 1 125 ? 32.233 0.974 -9.205 1.00 45.31 125 GLU A CA 1
ATOM 989 C C . GLU A 1 125 ? 32.733 1.842 -8.038 1.00 45.31 125 GLU A C 1
ATOM 991 O O . GLU A 1 125 ? 33.960 2.102 -7.993 1.00 45.31 125 GLU A O 1
#

Sequence (125 aa):
MSLTTKPKLEELAYAQATAQYLSELGSADNWFMAYEYLIECVEKGEEPDLTAWQPFEHWEWKDIADRIDDEAQSILSLLKQVLKLAKEGIVYSAINDTLTMDMNQLCMQSMVELGACQEVSNEAE

Radius of gyration: 19.58 Å; chains: 1; bounding box: 52×34×52 Å

Foldseek 3Di:
DDPPPDPVLLLVLLQVLQVQFFPDQQPDPGSSRSLVQLVVCVVVVHDDPTATDPPCRPPDSVVSSVRSVVRSVVSSVVVVLLVQQLVQLQVVCVVVVNHDPPPVPDDSVVSSVSSVVVVVVVVVD